Protein AF-A0A090RV04-F1 (afdb_monomer_lite)

Organism: NCBI:txid990268

Sequen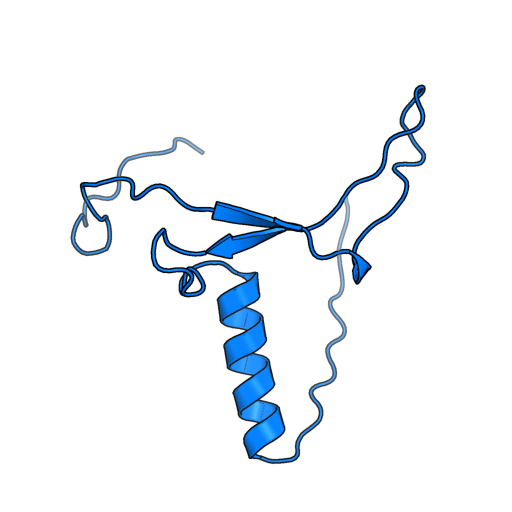ce (84 aa):
MTGDWPDDESMIDLTEKDMTLEPDQNTIRFVPWTKEPTAQVIHDCYTVEGNPVDISPRAVLRRVLSLYEKEGWHPVVAPELEFS

pLDDT: mean 88.47, std 14.73, range [32.44, 98.44]

Radius of gyration: 17.63 Å; chains: 1; bounding box: 42×32×40 Å

Secondary structure (DSSP, 8-state):
---PPPS-GGG--SS---EEEEE-GGG-EE-TT-SS--EE--EEEEETTS-B-TTSHHHHHHHHHHHHHHTT------------

Foldseek 3Di:
DDPDDDPDCVPPDPDPFDKDWAWDPVQWDFDVPDPDTDIDTHTFIAGPVRHGPCPPPVNVVVVVCVVCVVVVHDDDDDDDDDDD

Structure (mmCIF, N/CA/C/O backbone):
data_AF-A0A090RV04-F1
#
_entry.id   AF-A0A090RV04-F1
#
loop_
_atom_site.group_PDB
_atom_site.id
_atom_site.type_symbol
_atom_site.label_atom_id
_atom_site.label_alt_id
_atom_site.label_comp_id
_atom_site.label_asym_id
_atom_site.label_entity_id
_atom_site.label_seq_id
_atom_site.pdbx_PDB_ins_code
_atom_site.Cartn_x
_atom_site.Cartn_y
_atom_site.Cartn_z
_atom_site.occupancy
_atom_site.B_iso_or_equiv
_atom_site.auth_seq_id
_atom_site.auth_comp_id
_atom_site.auth_asym_id
_atom_site.auth_atom_id
_atom_site.pdbx_PDB_model_num
ATOM 1 N N . MET A 1 1 ? 16.817 -3.007 18.599 1.00 32.44 1 MET A N 1
ATOM 2 C CA . MET A 1 1 ? 17.288 -2.797 17.218 1.00 32.44 1 MET A CA 1
ATOM 3 C C . MET A 1 1 ? 17.761 -1.365 17.127 1.00 32.44 1 MET A C 1
ATOM 5 O O . MET A 1 1 ? 16.936 -0.467 17.207 1.00 32.44 1 MET A O 1
ATOM 9 N N . THR A 1 2 ? 19.070 -1.153 17.115 1.00 40.50 2 THR A N 1
ATOM 10 C CA . THR A 1 2 ? 19.680 0.158 16.878 1.00 40.50 2 THR A CA 1
ATOM 11 C C . THR A 1 2 ? 19.641 0.422 15.377 1.00 40.50 2 THR A C 1
ATOM 13 O O . THR A 1 2 ? 20.042 -0.439 14.600 1.00 40.50 2 THR A O 1
ATOM 16 N N . GLY A 1 3 ? 19.067 1.557 14.977 1.00 53.62 3 GLY A N 1
ATOM 17 C CA . GLY A 1 3 ? 19.058 2.014 13.589 1.00 53.62 3 GLY A CA 1
ATOM 18 C C . GLY A 1 3 ? 20.442 2.503 13.188 1.00 53.62 3 GLY A C 1
ATOM 19 O O . GLY A 1 3 ? 20.661 3.708 13.133 1.00 53.62 3 GLY A O 1
ATOM 20 N N . ASP A 1 4 ? 21.378 1.576 12.998 1.00 71.38 4 ASP A N 1
ATOM 21 C CA . ASP A 1 4 ? 22.684 1.907 12.438 1.00 71.38 4 ASP A CA 1
ATOM 22 C C . ASP A 1 4 ? 22.540 2.321 10.975 1.00 71.38 4 ASP A C 1
ATOM 24 O O . ASP A 1 4 ? 21.711 1.787 10.228 1.00 71.38 4 ASP A O 1
ATOM 28 N N . TRP A 1 5 ? 23.355 3.300 10.591 1.00 68.94 5 TRP A N 1
ATOM 29 C CA . TRP A 1 5 ? 23.445 3.771 9.219 1.00 68.94 5 TRP A CA 1
ATOM 30 C C . TRP A 1 5 ? 24.020 2.664 8.328 1.00 68.94 5 TRP A C 1
ATOM 32 O O . TRP A 1 5 ? 24.982 2.009 8.733 1.00 68.94 5 TRP A O 1
ATOM 42 N N . PRO A 1 6 ? 23.450 2.425 7.135 1.00 67.88 6 PRO A N 1
ATOM 43 C CA . PRO A 1 6 ? 24.024 1.470 6.199 1.00 67.88 6 PRO A CA 1
ATOM 44 C C . PRO A 1 6 ? 25.406 1.945 5.740 1.00 67.88 6 PRO A C 1
ATOM 46 O O . PRO A 1 6 ? 25.556 3.101 5.359 1.00 67.88 6 PRO A O 1
ATOM 49 N N . ASP A 1 7 ? 26.387 1.041 5.698 1.00 75.44 7 ASP A N 1
ATOM 50 C CA . ASP A 1 7 ? 27.702 1.319 5.093 1.00 75.44 7 ASP A CA 1
ATOM 51 C C . ASP A 1 7 ? 27.610 1.532 3.564 1.00 75.44 7 ASP A C 1
ATOM 53 O O . ASP A 1 7 ? 28.530 2.061 2.940 1.00 75.44 7 ASP A O 1
ATOM 57 N N . ASP A 1 8 ? 26.505 1.092 2.951 1.00 71.88 8 ASP A N 1
ATOM 58 C CA . ASP A 1 8 ? 26.228 1.219 1.522 1.00 71.88 8 ASP A CA 1
ATOM 59 C C . ASP A 1 8 ? 25.254 2.376 1.249 1.00 71.88 8 ASP A C 1
ATOM 61 O O . ASP A 1 8 ? 24.032 2.236 1.335 1.00 71.88 8 ASP A O 1
ATOM 65 N N . GLU A 1 9 ? 25.820 3.529 0.894 1.00 65.00 9 GLU A N 1
ATOM 66 C CA . GLU A 1 9 ? 25.073 4.736 0.528 1.00 65.00 9 GLU A CA 1
ATOM 67 C C . GLU A 1 9 ? 24.607 4.737 -0.940 1.00 65.00 9 GLU A C 1
ATOM 69 O O . GLU A 1 9 ? 23.923 5.664 -1.363 1.00 65.00 9 GLU A O 1
ATOM 74 N N . SER A 1 10 ? 24.928 3.713 -1.746 1.00 67.69 10 SER A N 1
ATOM 75 C CA . SER A 1 10 ? 24.606 3.711 -3.187 1.00 67.69 10 SER A CA 1
ATOM 76 C C . SER A 1 10 ? 23.101 3.684 -3.490 1.00 67.69 10 SER A C 1
ATOM 78 O O . SER A 1 10 ? 22.675 4.096 -4.570 1.00 67.69 10 SER A O 1
ATOM 80 N N . MET A 1 11 ? 22.303 3.224 -2.524 1.00 59.00 11 MET A N 1
ATOM 81 C CA . MET A 1 11 ? 20.836 3.187 -2.560 1.00 59.00 11 MET A CA 1
ATOM 82 C C . MET A 1 11 ? 20.192 4.344 -1.781 1.00 59.00 11 MET A C 1
ATOM 84 O O . MET A 1 11 ? 18.965 4.433 -1.728 1.00 59.00 11 MET A O 1
ATOM 88 N N . ILE A 1 12 ? 20.998 5.213 -1.164 1.00 60.06 12 ILE A N 1
ATOM 89 C CA . ILE A 1 12 ? 20.538 6.351 -0.372 1.00 60.06 12 ILE A CA 1
ATOM 90 C C . ILE A 1 12 ? 20.694 7.600 -1.237 1.00 60.06 12 ILE A C 1
ATOM 92 O O . ILE A 1 12 ? 21.801 8.049 -1.527 1.00 60.06 12 ILE A O 1
ATOM 96 N N . ASP A 1 13 ? 19.576 8.178 -1.667 1.00 60.94 13 ASP A N 1
ATOM 97 C CA . ASP A 1 13 ? 19.612 9.522 -2.232 1.00 60.94 13 ASP A CA 1
ATOM 98 C C . ASP A 1 13 ? 19.950 10.491 -1.087 1.00 60.94 13 ASP A C 1
ATOM 100 O O . ASP A 1 13 ? 19.155 10.669 -0.166 1.00 60.94 13 ASP A O 1
ATOM 104 N N . LEU A 1 14 ? 21.151 11.087 -1.116 1.00 55.56 14 LEU A N 1
ATOM 105 C CA . LEU A 1 14 ? 21.606 12.076 -0.122 1.00 55.56 14 LEU A CA 1
ATOM 106 C C . LEU A 1 14 ? 20.653 13.277 -0.023 1.00 55.56 14 LEU A C 1
ATOM 108 O O . LEU A 1 14 ? 20.689 14.026 0.954 1.00 55.56 14 LEU A O 1
ATOM 112 N N . THR A 1 15 ? 19.805 13.468 -1.036 1.00 60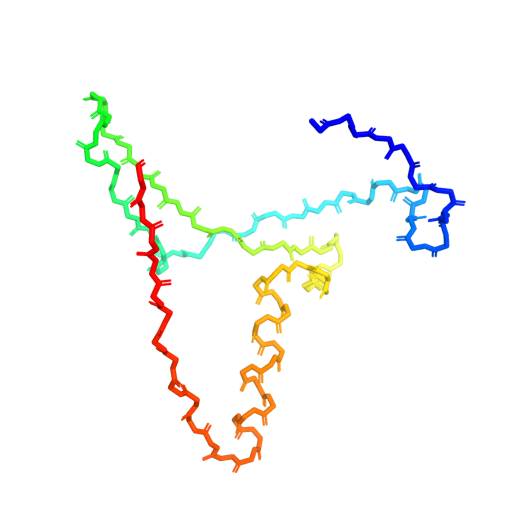.38 15 THR A N 1
ATOM 113 C CA . THR A 1 15 ? 18.629 14.319 -0.934 1.00 60.38 15 THR A CA 1
ATOM 114 C C . THR A 1 15 ? 17.430 13.471 -0.525 1.00 60.38 15 THR A C 1
ATOM 116 O O . THR A 1 15 ? 16.897 12.710 -1.330 1.00 60.38 15 THR A O 1
ATOM 119 N N . GLU A 1 16 ? 16.977 13.616 0.725 1.00 62.31 16 GLU A N 1
ATOM 120 C CA . GLU A 1 16 ? 15.628 13.194 1.115 1.00 62.31 16 GLU A CA 1
ATOM 121 C C . GLU A 1 16 ? 14.636 13.969 0.239 1.00 62.31 16 GLU A C 1
ATOM 123 O O . GLU A 1 16 ? 14.310 15.125 0.502 1.00 62.31 16 GLU A O 1
ATOM 128 N N . LYS A 1 17 ? 14.237 13.374 -0.887 1.00 72.38 17 LYS A N 1
ATOM 129 C CA . LYS A 1 17 ? 13.301 14.003 -1.813 1.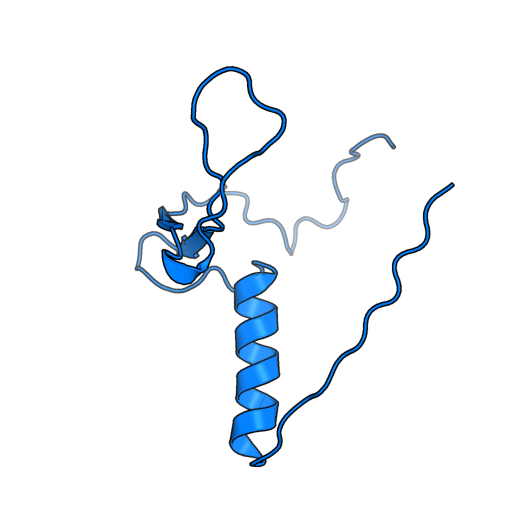00 72.38 17 LYS A CA 1
ATOM 130 C C . LYS A 1 17 ? 11.929 14.052 -1.164 1.00 72.38 17 LYS A C 1
ATOM 132 O O . LYS A 1 17 ? 11.374 13.016 -0.791 1.00 72.38 17 LYS A O 1
ATOM 137 N N . ASP A 1 18 ? 11.381 15.259 -1.084 1.00 83.50 18 ASP A N 1
ATOM 138 C CA . ASP A 1 18 ? 9.999 15.471 -0.678 1.00 83.50 18 ASP A CA 1
ATOM 139 C C . ASP A 1 18 ? 9.054 14.613 -1.529 1.00 83.50 18 ASP A C 1
ATOM 141 O O . ASP A 1 18 ? 9.247 14.419 -2.735 1.00 83.50 18 ASP A O 1
ATOM 145 N N . MET A 1 19 ? 8.002 14.112 -0.888 1.00 89.94 19 MET A N 1
ATOM 146 C CA . MET A 1 19 ? 6.974 13.302 -1.528 1.00 89.94 19 MET A CA 1
ATOM 147 C C . MET A 1 19 ? 5.587 13.850 -1.211 1.00 89.94 19 MET A C 1
ATOM 149 O O . MET A 1 19 ? 5.332 14.364 -0.121 1.00 89.94 19 MET A O 1
ATOM 153 N N . THR A 1 20 ? 4.672 13.701 -2.161 1.00 94.50 20 THR A N 1
ATOM 154 C CA . THR A 1 20 ? 3.251 13.980 -1.955 1.00 94.50 20 THR A CA 1
ATOM 155 C C . THR A 1 20 ? 2.546 12.697 -1.534 1.00 94.50 20 THR A C 1
ATOM 157 O O . THR A 1 20 ? 2.761 11.640 -2.128 1.00 94.50 20 THR A O 1
ATOM 160 N N . LEU A 1 21 ? 1.703 12.784 -0.505 1.00 95.44 21 LEU A N 1
ATOM 161 C CA . LEU A 1 21 ? 0.875 11.673 -0.043 1.00 95.44 21 LEU A CA 1
ATOM 162 C C . LEU A 1 21 ? -0.553 11.861 -0.546 1.00 95.44 21 LEU A C 1
ATOM 164 O O . LEU A 1 21 ? -1.222 12.820 -0.163 1.00 95.44 21 LEU A O 1
ATOM 168 N N . GLU A 1 22 ? -1.038 10.928 -1.358 1.00 96.19 22 GLU A N 1
ATOM 169 C CA . GLU A 1 22 ? -2.411 10.959 -1.860 1.00 96.19 22 GLU A CA 1
ATOM 170 C C . GLU A 1 22 ? -3.276 9.903 -1.157 1.00 96.19 22 GLU A C 1
ATOM 172 O O . GLU A 1 22 ? -2.942 8.715 -1.199 1.00 96.19 22 GLU A O 1
ATOM 177 N N . PRO A 1 23 ? -4.386 10.291 -0.502 1.00 97.38 23 PRO A N 1
ATOM 178 C CA . PRO A 1 23 ? -5.253 9.350 0.199 1.00 97.38 23 PRO A CA 1
ATOM 179 C C . PRO A 1 23 ? -6.083 8.497 -0.770 1.00 97.38 23 PRO A C 1
ATOM 181 O O . PRO A 1 23 ? -6.826 9.016 -1.603 1.00 97.38 23 PRO A O 1
ATOM 184 N N . ASP A 1 24 ? -6.057 7.175 -0.588 1.00 97.44 24 ASP A N 1
ATOM 185 C CA . ASP A 1 24 ? -6.944 6.246 -1.292 1.00 97.44 24 ASP A CA 1
ATOM 186 C C . ASP A 1 24 ? -8.292 6.160 -0.564 1.00 97.44 24 ASP A C 1
ATOM 188 O O . ASP A 1 24 ? -8.446 5.447 0.435 1.00 97.44 24 ASP A O 1
ATOM 192 N N . GLN A 1 25 ? -9.291 6.877 -1.081 1.00 97.44 25 GLN A N 1
ATOM 193 C CA . GLN A 1 25 ? -10.627 6.987 -0.482 1.00 97.44 25 GLN A CA 1
ATOM 194 C C . GLN A 1 25 ? -11.313 5.626 -0.258 1.00 97.44 25 GLN A C 1
ATOM 196 O O . GLN A 1 25 ? -12.104 5.481 0.674 1.00 97.44 25 GLN A O 1
ATOM 201 N N . ASN A 1 26 ? -10.972 4.595 -1.040 1.00 97.81 26 ASN A N 1
ATOM 202 C CA . ASN A 1 26 ? -11.551 3.254 -0.887 1.00 97.81 26 ASN A CA 1
ATOM 203 C C . ASN A 1 26 ? -11.064 2.537 0.384 1.00 97.81 26 ASN A C 1
ATOM 205 O O . ASN A 1 26 ? -11.661 1.553 0.840 1.00 97.81 26 ASN A O 1
ATOM 209 N N . THR A 1 27 ? -9.972 3.022 0.974 1.00 97.62 27 THR A N 1
ATOM 210 C CA . THR A 1 27 ? -9.331 2.436 2.157 1.00 97.62 27 THR A CA 1
ATOM 211 C C . THR A 1 27 ? -9.778 3.074 3.468 1.00 97.62 27 THR A C 1
ATOM 213 O O . THR A 1 27 ? -9.338 2.630 4.524 1.00 97.62 27 THR A O 1
ATOM 216 N N . ILE A 1 28 ? -10.674 4.068 3.429 1.00 97.94 28 ILE A N 1
ATOM 217 C CA . ILE A 1 28 ? -11.177 4.739 4.632 1.00 97.94 28 ILE A CA 1
ATOM 218 C C . ILE A 1 28 ? -11.860 3.725 5.555 1.00 97.94 28 ILE A C 1
ATOM 220 O O . ILE A 1 28 ? -12.791 3.026 5.147 1.00 97.94 28 ILE A O 1
ATOM 224 N N . ARG A 1 29 ? -11.420 3.646 6.811 1.00 97.69 29 ARG A N 1
ATOM 225 C CA . ARG A 1 29 ? -12.029 2.811 7.858 1.00 97.69 29 ARG A CA 1
ATOM 226 C C . ARG A 1 29 ? -12.140 3.609 9.152 1.00 97.69 29 ARG A C 1
ATOM 228 O O . ARG A 1 29 ? -11.197 4.300 9.520 1.00 97.69 29 ARG A O 1
ATOM 235 N N . PHE A 1 30 ? -13.265 3.500 9.858 1.00 97.50 30 PHE A N 1
ATOM 236 C CA . PHE A 1 30 ? -13.371 4.038 11.217 1.00 97.50 30 PHE A CA 1
ATOM 237 C C . PH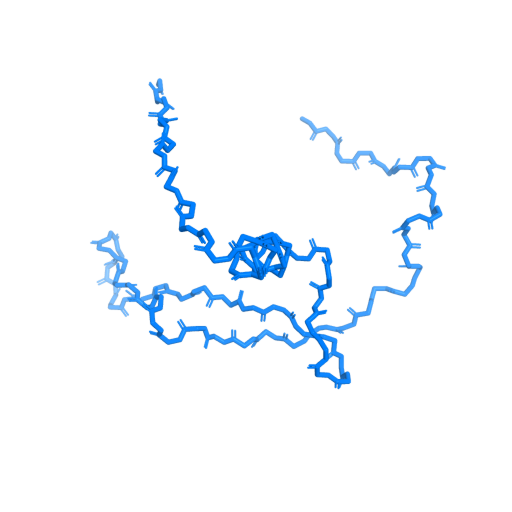E A 1 30 ? -12.386 3.331 12.148 1.00 97.50 30 PHE A C 1
ATOM 239 O O . PHE A 1 30 ? -12.146 2.134 11.998 1.00 97.50 30 PHE A O 1
ATOM 246 N N . VAL A 1 31 ? -11.847 4.069 13.115 1.00 97.31 31 VAL A N 1
ATOM 247 C CA . VAL A 1 31 ? -10.962 3.540 14.153 1.00 97.31 31 VAL A CA 1
ATOM 248 C C . VAL A 1 31 ? -11.811 3.283 15.405 1.00 97.31 31 VAL A C 1
ATOM 250 O O . VAL A 1 31 ? -12.101 4.219 16.146 1.00 97.31 31 VAL A O 1
ATOM 253 N N . PRO A 1 32 ? -12.271 2.043 15.659 1.00 95.50 32 PRO A N 1
ATOM 254 C CA . PRO A 1 32 ? -13.341 1.793 16.629 1.00 95.50 32 PRO A CA 1
ATOM 255 C C . PRO A 1 32 ? -12.915 1.966 18.093 1.00 95.50 32 PRO A C 1
ATOM 257 O O . PRO A 1 32 ? -13.762 1.983 18.979 1.00 95.50 32 PRO A O 1
ATOM 260 N N . TRP A 1 33 ? -11.614 2.082 18.361 1.00 93.94 33 TRP A N 1
ATOM 261 C CA . TRP A 1 33 ? -11.066 2.238 19.709 1.00 93.94 33 TRP A CA 1
ATOM 262 C C . TRP A 1 33 ? -10.757 3.695 20.093 1.00 93.94 33 TRP A C 1
ATOM 264 O O . TRP A 1 33 ? -10.262 3.932 21.196 1.00 93.94 33 TRP A O 1
ATOM 274 N N . THR A 1 34 ? -11.026 4.685 19.233 1.00 96.19 34 THR A N 1
ATOM 275 C CA . THR A 1 34 ? -10.838 6.106 19.577 1.00 96.19 34 THR A CA 1
ATOM 276 C C . THR A 1 34 ? -12.083 6.688 20.244 1.00 96.19 34 THR A C 1
ATOM 278 O O . THR A 1 34 ? -13.207 6.374 19.866 1.00 96.19 34 THR A O 1
ATOM 281 N N . LYS A 1 35 ? -11.890 7.568 21.238 1.00 94.69 35 LYS A N 1
ATOM 282 C CA . LYS A 1 35 ? -13.001 8.267 21.915 1.00 94.69 35 LYS A CA 1
ATOM 283 C C . LYS A 1 35 ? -13.703 9.264 20.991 1.00 94.69 35 LYS A C 1
ATOM 285 O O . LYS A 1 35 ? -14.926 9.326 20.979 1.00 94.69 35 LYS A O 1
ATOM 290 N N . GLU A 1 36 ? -12.920 10.015 20.222 1.00 97.38 36 GLU A N 1
ATOM 291 C CA . GLU A 1 36 ? -13.428 10.933 19.203 1.00 97.38 36 GLU A CA 1
ATOM 292 C C . GLU A 1 36 ? -13.635 10.195 17.872 1.00 97.38 36 GLU A C 1
ATOM 294 O O . GLU A 1 36 ? -12.846 9.288 17.562 1.00 97.38 36 GLU A O 1
ATOM 299 N N . PRO A 1 37 ? -14.634 10.580 17.052 1.00 95.69 37 PRO A N 1
ATOM 300 C CA . PRO A 1 37 ? -14.832 10.007 15.724 1.00 95.69 37 PRO A CA 1
ATOM 301 C C . PRO A 1 37 ? -13.581 10.175 14.848 1.00 95.69 37 PRO A C 1
ATOM 303 O O . PRO A 1 37 ? -13.294 11.261 14.351 1.00 95.69 37 PRO A O 1
ATOM 306 N N . THR A 1 38 ? -12.836 9.083 14.659 1.00 97.75 38 THR A N 1
ATOM 307 C CA . THR A 1 38 ? -11.594 9.053 13.875 1.00 97.75 38 THR A CA 1
ATOM 308 C C . THR A 1 38 ? -11.695 8.001 12.778 1.00 97.75 38 THR A C 1
ATOM 310 O O . THR A 1 38 ? -12.258 6.922 12.981 1.00 97.75 38 THR A O 1
ATOM 313 N N . ALA A 1 39 ? -11.120 8.297 11.615 1.00 97.31 39 ALA A N 1
ATOM 314 C CA . ALA A 1 39 ? -10.933 7.334 10.540 1.00 97.31 39 ALA A CA 1
ATOM 315 C C . ALA A 1 39 ? -9.454 7.255 10.144 1.00 97.31 39 ALA A C 1
ATOM 317 O O . ALA A 1 39 ? -8.723 8.238 10.239 1.00 97.31 39 ALA A O 1
ATOM 318 N N . GLN A 1 40 ? -9.033 6.078 9.690 1.00 97.6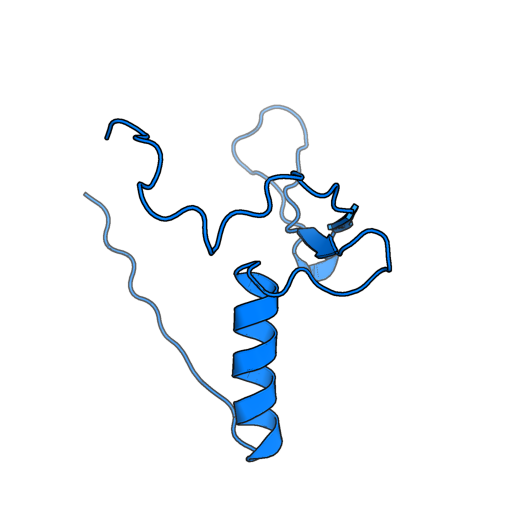9 40 GLN A N 1
ATOM 319 C CA . GLN A 1 40 ? -7.741 5.849 9.057 1.00 97.69 40 GLN A CA 1
ATOM 320 C C . GLN A 1 40 ? -7.921 5.714 7.544 1.00 97.69 40 GLN A C 1
ATOM 322 O O . GLN A 1 40 ? -8.924 5.167 7.079 1.00 97.69 40 GLN A O 1
ATOM 327 N N . VAL A 1 41 ? -6.936 6.188 6.785 1.00 98.00 41 VAL A N 1
ATOM 328 C CA . VAL A 1 41 ? -6.881 6.081 5.325 1.00 98.00 41 VAL A CA 1
ATOM 329 C C . VAL A 1 41 ? -5.446 5.791 4.901 1.00 98.00 41 VAL A C 1
ATOM 331 O O . VAL A 1 41 ? -4.495 6.363 5.437 1.00 98.00 41 VAL A O 1
ATOM 334 N N . ILE A 1 42 ? -5.287 4.862 3.967 1.00 97.81 42 ILE A N 1
ATOM 335 C CA . ILE A 1 42 ? -3.990 4.529 3.391 1.00 97.81 42 ILE A CA 1
ATOM 336 C C . ILE A 1 42 ? -3.664 5.567 2.317 1.00 97.81 42 ILE A C 1
ATOM 338 O O . ILE A 1 42 ? -4.531 5.924 1.521 1.00 97.81 42 ILE A O 1
ATOM 342 N N . HIS A 1 43 ? -2.415 6.023 2.288 1.00 97.50 43 HIS A N 1
ATOM 343 C CA . HIS A 1 43 ? -1.917 6.932 1.262 1.00 97.50 43 HIS A CA 1
ATOM 344 C C . HIS A 1 43 ? -0.959 6.203 0.320 1.00 97.50 43 HIS A C 1
ATOM 346 O O . HIS A 1 43 ? -0.225 5.308 0.744 1.00 97.50 43 HIS A O 1
ATOM 352 N N . ASP A 1 44 ? -0.971 6.601 -0.947 1.00 96.88 44 ASP A N 1
ATOM 353 C CA . ASP A 1 44 ? 0.068 6.273 -1.917 1.00 96.88 44 ASP A CA 1
ATOM 354 C C . ASP A 1 44 ? 1.059 7.453 -1.999 1.00 96.88 44 ASP A C 1
ATOM 356 O O . ASP A 1 44 ? 0.666 8.615 -1.874 1.00 96.88 44 ASP A O 1
ATOM 360 N N . CYS A 1 45 ? 2.352 7.154 -2.152 1.00 94.69 45 CYS A N 1
ATOM 361 C CA . CYS A 1 45 ? 3.411 8.165 -2.210 1.00 94.69 45 CYS A CA 1
ATOM 362 C C . CYS A 1 45 ? 3.767 8.486 -3.661 1.00 94.69 45 CYS A C 1
ATOM 364 O O . CYS A 1 45 ? 4.022 7.571 -4.450 1.00 94.69 45 CYS A O 1
ATOM 366 N N . TYR A 1 46 ? 3.877 9.772 -3.978 1.00 94.81 46 TYR A N 1
ATOM 367 C CA . TYR A 1 46 ? 4.273 10.270 -5.290 1.00 94.81 46 TYR A CA 1
ATOM 368 C C . TYR A 1 46 ? 5.461 11.225 -5.177 1.00 94.81 46 TYR A C 1
ATOM 370 O O . TYR A 1 46 ? 5.584 11.966 -4.202 1.00 94.81 46 TYR A O 1
ATOM 378 N N . THR A 1 47 ? 6.339 11.213 -6.177 1.00 92.50 47 THR A N 1
ATOM 379 C CA . THR A 1 47 ? 7.391 12.218 -6.339 1.00 92.50 47 THR A CA 1
ATOM 380 C C . THR A 1 47 ? 6.767 13.585 -6.621 1.00 92.50 47 THR A C 1
ATOM 382 O O . THR A 1 47 ? 5.583 13.689 -6.955 1.00 92.50 47 THR A O 1
ATOM 385 N N . VAL A 1 48 ? 7.559 14.652 -6.527 1.00 88.38 48 VAL A N 1
ATOM 386 C CA . VAL A 1 48 ? 7.097 16.015 -6.850 1.00 88.38 48 VAL A CA 1
ATOM 387 C C . VAL A 1 48 ? 6.635 16.164 -8.307 1.00 88.38 48 VAL A C 1
ATOM 389 O O . VAL A 1 48 ? 5.823 17.032 -8.614 1.00 88.38 48 VAL A O 1
ATOM 392 N N . GLU A 1 49 ? 7.097 15.291 -9.205 1.00 90.88 49 GLU A N 1
ATOM 393 C CA . GLU A 1 49 ? 6.659 15.204 -10.603 1.00 90.88 49 GLU A CA 1
ATOM 394 C C . GLU A 1 49 ? 5.363 14.394 -10.793 1.00 90.88 49 GLU A C 1
ATOM 396 O O . GLU A 1 49 ? 4.896 14.244 -11.921 1.00 90.88 49 GLU A O 1
ATOM 401 N N . GLY A 1 50 ? 4.783 13.853 -9.716 1.00 91.75 50 GLY A N 1
ATOM 402 C CA . GLY A 1 50 ? 3.549 13.066 -9.751 1.00 91.75 50 GLY A CA 1
ATOM 403 C C . GLY A 1 50 ? 3.737 11.602 -10.157 1.00 91.75 50 GLY A C 1
ATOM 404 O O . GLY A 1 50 ? 2.756 10.909 -10.422 1.00 91.75 50 GLY A O 1
ATOM 405 N N . ASN A 1 51 ? 4.974 11.098 -10.206 1.00 92.88 51 ASN A N 1
ATOM 406 C CA . ASN A 1 51 ? 5.227 9.676 -10.444 1.00 92.88 51 ASN A CA 1
ATOM 407 C C . ASN A 1 51 ? 5.110 8.894 -9.130 1.00 92.88 51 ASN A C 1
ATOM 409 O O . ASN A 1 51 ? 5.530 9.412 -8.099 1.00 92.88 51 ASN A O 1
ATOM 413 N N . PRO A 1 52 ? 4.605 7.649 -9.116 1.00 93.62 52 PRO A N 1
ATOM 414 C CA . PRO A 1 52 ? 4.629 6.837 -7.903 1.00 93.62 52 PRO A CA 1
ATOM 415 C C . PRO A 1 52 ? 6.060 6.666 -7.380 1.00 93.62 52 PRO A C 1
ATOM 417 O O . PRO A 1 52 ? 6.968 6.367 -8.156 1.00 93.62 52 PRO A O 1
ATOM 420 N N . VAL A 1 53 ? 6.253 6.786 -6.066 1.00 93.88 53 VAL A N 1
ATOM 421 C CA . VAL A 1 53 ? 7.515 6.403 -5.418 1.00 93.88 53 VAL A CA 1
ATOM 422 C C . VAL A 1 53 ? 7.663 4.889 -5.551 1.00 93.88 53 VAL A C 1
ATOM 424 O O . VAL A 1 53 ? 6.906 4.117 -4.957 1.00 93.88 53 VAL A O 1
ATOM 427 N N . ASP A 1 54 ? 8.620 4.459 -6.362 1.00 91.50 54 ASP A N 1
ATOM 428 C CA . ASP A 1 54 ? 8.756 3.093 -6.878 1.00 91.50 54 ASP A CA 1
ATOM 429 C C . ASP A 1 54 ? 9.176 2.050 -5.834 1.00 91.50 54 ASP A C 1
ATOM 431 O O . ASP A 1 54 ? 8.863 0.863 -5.995 1.00 91.50 54 ASP A O 1
ATOM 435 N N . ILE A 1 55 ? 9.835 2.501 -4.764 1.00 90.81 55 ILE A N 1
ATOM 436 C CA . ILE A 1 55 ? 10.187 1.707 -3.583 1.00 90.81 55 ILE A CA 1
ATOM 437 C C . ILE A 1 55 ? 9.060 1.636 -2.547 1.00 90.81 55 ILE A C 1
ATOM 439 O O . ILE A 1 55 ? 9.156 0.863 -1.593 1.00 90.81 55 ILE A O 1
ATOM 443 N N . SER A 1 56 ? 7.977 2.410 -2.705 1.00 93.81 56 SER A N 1
ATOM 444 C CA . SER A 1 56 ? 6.867 2.344 -1.755 1.00 93.81 56 SER A CA 1
ATOM 445 C C . SER A 1 56 ? 6.190 0.964 -1.840 1.00 93.81 56 SER A C 1
ATOM 447 O O . SER A 1 56 ? 5.901 0.484 -2.943 1.00 93.81 56 SER A O 1
ATOM 449 N N . PRO A 1 57 ? 5.892 0.296 -0.707 1.00 95.19 57 PRO A N 1
ATOM 450 C CA . PRO A 1 57 ? 5.373 -1.074 -0.723 1.00 95.19 57 PRO A CA 1
ATOM 451 C C . PRO A 1 57 ? 4.115 -1.252 -1.582 1.00 95.19 57 PRO A C 1
ATOM 453 O O . PRO A 1 57 ? 3.961 -2.259 -2.274 1.00 95.19 57 PRO A O 1
ATOM 456 N N . ARG A 1 58 ? 3.222 -0.254 -1.586 1.00 96.38 58 ARG A N 1
ATOM 457 C CA . ARG A 1 58 ? 2.003 -0.276 -2.404 1.00 96.38 58 ARG A CA 1
ATOM 458 C C . ARG A 1 58 ? 2.277 -0.067 -3.891 1.00 96.38 58 ARG A C 1
ATOM 460 O O . ARG A 1 58 ? 1.638 -0.747 -4.692 1.00 96.38 58 ARG A O 1
ATOM 467 N N . ALA A 1 59 ? 3.238 0.776 -4.281 1.00 96.25 59 ALA A N 1
ATOM 468 C CA . ALA A 1 59 ? 3.651 0.878 -5.684 1.00 96.25 59 ALA A CA 1
ATOM 469 C C . ALA A 1 59 ? 4.288 -0.431 -6.176 1.00 96.25 59 ALA A C 1
ATOM 471 O O . ALA A 1 59 ? 3.956 -0.906 -7.265 1.00 96.25 59 ALA A O 1
ATOM 472 N N . VAL A 1 60 ? 5.126 -1.067 -5.350 1.00 96.75 60 VAL A N 1
ATOM 473 C CA . VAL A 1 60 ? 5.698 -2.390 -5.646 1.00 96.75 60 VAL A CA 1
ATOM 474 C C . VAL A 1 60 ? 4.593 -3.432 -5.825 1.00 96.75 60 VAL A C 1
ATOM 476 O O . VAL A 1 60 ? 4.586 -4.143 -6.831 1.00 96.75 60 VAL A O 1
ATOM 479 N N . LEU A 1 61 ? 3.624 -3.499 -4.904 1.00 96.25 61 LEU A N 1
ATOM 480 C CA . LEU A 1 61 ? 2.498 -4.428 -5.005 1.00 96.25 61 LEU A CA 1
ATOM 481 C C . LEU A 1 61 ? 1.677 -4.189 -6.280 1.00 96.25 61 LEU A C 1
ATOM 483 O O . LEU A 1 61 ? 1.388 -5.142 -6.999 1.00 96.25 61 LEU A O 1
ATOM 487 N N . ARG A 1 62 ? 1.346 -2.934 -6.609 1.00 95.62 62 ARG A N 1
ATOM 488 C CA . ARG A 1 62 ? 0.629 -2.593 -7.852 1.00 95.62 62 ARG A CA 1
ATOM 489 C C . ARG A 1 62 ? 1.407 -3.032 -9.094 1.00 95.62 62 ARG A C 1
ATOM 491 O O . ARG A 1 62 ? 0.812 -3.600 -10.007 1.00 95.62 62 ARG A O 1
ATOM 498 N N . ARG A 1 63 ? 2.733 -2.841 -9.114 1.00 96.69 63 ARG A N 1
ATOM 499 C CA . ARG A 1 63 ? 3.597 -3.330 -10.199 1.00 96.69 63 ARG A CA 1
ATOM 500 C C . ARG A 1 63 ? 3.513 -4.849 -10.323 1.00 96.69 63 ARG A C 1
ATOM 502 O O . ARG A 1 63 ? 3.293 -5.331 -11.429 1.00 96.69 63 ARG A O 1
ATOM 509 N N . VAL A 1 64 ? 3.625 -5.591 -9.221 1.00 97.06 64 VAL A N 1
ATOM 510 C CA . VAL A 1 64 ? 3.497 -7.059 -9.221 1.00 97.06 64 VAL A CA 1
ATOM 511 C C . VAL A 1 64 ? 2.126 -7.496 -9.741 1.00 97.06 64 VAL A C 1
ATOM 513 O O . VAL A 1 64 ? 2.064 -8.334 -10.634 1.00 97.06 64 VAL A O 1
ATOM 516 N N . LEU A 1 65 ? 1.033 -6.893 -9.264 1.00 97.00 65 LEU A N 1
ATOM 517 C CA . LEU A 1 65 ? -0.321 -7.201 -9.741 1.00 97.00 65 LEU A CA 1
ATOM 518 C C . LEU A 1 65 ? -0.486 -6.922 -11.244 1.00 97.00 65 LEU A C 1
ATOM 520 O O . LEU A 1 65 ? -1.066 -7.746 -11.946 1.00 97.00 65 LEU A O 1
ATOM 524 N N . SER A 1 66 ? 0.096 -5.833 -11.760 1.00 97.50 66 SER A N 1
ATOM 525 C CA . SER A 1 66 ? 0.076 -5.533 -13.201 1.00 97.50 66 SER A CA 1
ATOM 526 C C . SER A 1 66 ? 0.792 -6.590 -14.052 1.00 97.50 66 SER A C 1
ATOM 528 O O . SER A 1 66 ? 0.467 -6.758 -15.224 1.00 97.50 66 SER A O 1
ATOM 530 N N . LEU A 1 67 ? 1.769 -7.314 -13.485 1.00 98.12 67 LEU A N 1
ATOM 531 C CA . LEU A 1 67 ? 2.442 -8.414 -14.181 1.00 98.12 67 LEU A CA 1
ATOM 532 C C . LEU A 1 67 ? 1.518 -9.628 -14.313 1.00 98.12 67 LEU A C 1
ATOM 534 O O . LEU A 1 67 ? 1.462 -10.216 -15.385 1.00 98.12 67 LEU A O 1
ATOM 538 N N . TYR A 1 68 ? 0.752 -9.961 -13.269 1.00 98.31 68 TYR A N 1
ATOM 539 C CA . TYR A 1 68 ? -0.270 -11.009 -13.358 1.00 98.31 68 TYR A CA 1
ATOM 540 C C . TYR A 1 68 ? -1.364 -10.647 -14.366 1.00 98.31 68 TYR A C 1
ATOM 542 O O . TYR A 1 68 ? -1.743 -11.479 -15.185 1.00 98.31 68 TYR A O 1
ATOM 550 N N . GLU A 1 69 ? -1.836 -9.398 -14.348 1.00 98.06 69 GLU A N 1
ATOM 551 C CA . GLU A 1 69 ? -2.872 -8.925 -15.272 1.00 98.06 69 GLU A CA 1
ATOM 552 C C . GLU A 1 69 ? -2.435 -9.029 -16.742 1.00 98.06 69 GLU A C 1
ATOM 554 O O . GLU A 1 69 ? -3.227 -9.444 -17.585 1.00 98.06 69 GLU A O 1
ATOM 559 N N . LYS A 1 70 ? -1.164 -8.733 -17.051 1.00 98.44 70 LYS A N 1
ATOM 560 C CA . LYS A 1 70 ? -0.600 -8.883 -18.407 1.00 98.44 70 LYS A CA 1
ATOM 561 C C . LYS A 1 70 ? -0.634 -10.321 -18.924 1.00 98.44 70 LYS A C 1
ATOM 563 O O . LYS A 1 70 ? -0.803 -10.518 -20.123 1.00 98.44 70 LYS A O 1
ATOM 568 N N . GLU A 1 71 ? -0.520 -11.301 -18.032 1.00 98.12 71 GLU A N 1
ATOM 569 C CA . GLU A 1 71 ? -0.652 -12.729 -18.352 1.00 98.12 71 GLU A CA 1
ATOM 570 C C . GLU A 1 71 ? -2.120 -13.206 -18.336 1.00 98.12 71 GLU A C 1
ATOM 572 O O . GLU A 1 71 ? -2.410 -14.376 -18.587 1.00 98.12 71 GLU A O 1
ATOM 577 N N . GLY A 1 72 ? -3.072 -12.314 -18.031 1.00 98.38 72 GLY A N 1
ATOM 578 C CA . GLY A 1 72 ? -4.484 -12.653 -17.854 1.00 98.38 72 GLY A CA 1
ATOM 579 C C . GLY A 1 72 ? -4.762 -13.455 -16.580 1.00 98.38 72 GLY A C 1
ATOM 580 O O . GLY A 1 72 ? -5.774 -14.152 -16.496 1.00 98.38 72 GLY A O 1
ATOM 581 N N . TRP A 1 73 ? -3.863 -13.403 -15.595 1.00 98.25 73 TRP A N 1
ATOM 582 C CA . TRP A 1 73 ? -3.963 -14.158 -14.348 1.00 98.25 73 TRP A CA 1
ATOM 583 C C . TRP A 1 73 ? -4.572 -13.328 -13.221 1.00 98.25 73 TRP A C 1
ATOM 585 O O . TRP A 1 73 ? -4.371 -12.119 -13.122 1.00 98.25 73 TRP A O 1
ATOM 595 N N . HIS A 1 74 ? -5.274 -14.012 -12.317 1.00 96.94 74 HIS A N 1
ATOM 596 C CA . HIS A 1 74 ? -5.825 -13.416 -11.105 1.00 96.94 74 HIS A CA 1
ATOM 597 C C . HIS A 1 74 ? -5.137 -14.011 -9.866 1.00 96.94 74 HIS A C 1
ATOM 599 O O . HIS A 1 74 ? -5.437 -15.151 -9.499 1.00 96.94 74 HIS A O 1
ATOM 605 N N . PRO A 1 75 ? -4.196 -13.289 -9.230 1.00 96.25 75 PRO A N 1
ATOM 606 C CA . PRO A 1 75 ? -3.468 -13.812 -8.082 1.00 96.25 75 PRO A CA 1
ATOM 607 C C . PRO A 1 75 ? -4.375 -13.869 -6.846 1.00 96.25 75 PRO A C 1
ATOM 609 O O . PRO A 1 75 ? -5.001 -12.877 -6.479 1.00 96.25 75 PRO A O 1
ATOM 612 N N . VAL A 1 76 ? -4.407 -15.022 -6.174 1.00 96.25 76 VAL A N 1
ATOM 613 C CA . VAL A 1 76 ? -5.124 -15.230 -4.905 1.00 96.25 76 VAL A CA 1
ATOM 614 C C . VAL A 1 76 ? -4.097 -15.442 -3.799 1.00 96.25 76 VAL A C 1
ATOM 616 O O . VAL A 1 76 ? -3.238 -16.314 -3.911 1.00 96.25 76 VAL A O 1
ATOM 619 N N . VAL A 1 77 ? -4.182 -14.645 -2.732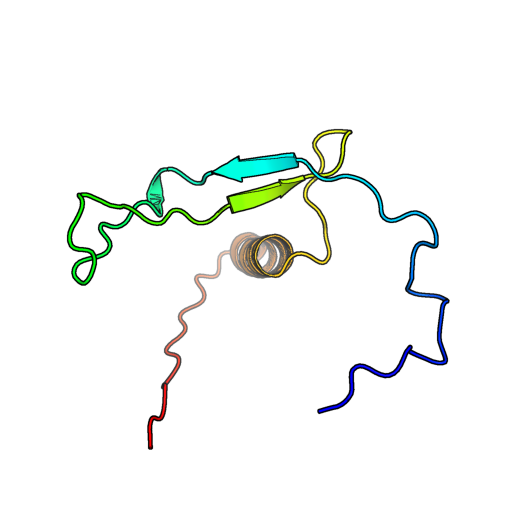 1.00 94.12 77 VAL A N 1
ATOM 620 C CA . VAL A 1 77 ? -3.285 -14.725 -1.570 1.00 94.12 77 VAL A CA 1
ATOM 621 C C . VAL A 1 77 ? -4.092 -14.910 -0.287 1.00 94.12 77 VAL A C 1
ATOM 623 O O . VAL A 1 77 ? -5.163 -14.325 -0.137 1.00 94.12 77 VAL A O 1
ATOM 626 N N . ALA A 1 78 ? -3.569 -15.711 0.639 1.00 96.38 78 ALA A N 1
ATOM 627 C CA . ALA A 1 78 ? -4.160 -15.960 1.953 1.00 96.38 78 ALA A CA 1
ATOM 628 C C . ALA A 1 78 ? -3.057 -15.874 3.023 1.00 96.38 78 ALA A C 1
ATOM 630 O O . ALA A 1 78 ? -2.471 -16.895 3.375 1.00 96.38 78 ALA A O 1
ATOM 631 N N . PRO A 1 79 ? -2.690 -14.658 3.471 1.00 93.31 79 PRO A N 1
ATOM 632 C CA . PRO A 1 79 ? -1.702 -14.503 4.529 1.00 93.31 79 PRO A CA 1
ATOM 633 C C . PRO A 1 79 ? -2.272 -14.991 5.867 1.00 93.31 79 PRO A C 1
ATOM 635 O O . PRO A 1 79 ? -3.381 -14.616 6.247 1.00 93.31 79 PRO A O 1
ATOM 638 N N . GLU A 1 80 ? -1.492 -15.788 6.592 1.00 96.06 80 GLU A N 1
ATOM 639 C CA . GLU A 1 80 ? -1.785 -16.195 7.967 1.00 96.06 80 GLU A CA 1
ATOM 640 C C . GLU A 1 80 ? -0.996 -15.297 8.928 1.00 96.06 80 GLU A C 1
ATOM 642 O O . GLU A 1 80 ? 0.207 -15.096 8.761 1.00 96.06 80 GLU A O 1
ATOM 647 N N . LEU A 1 81 ? -1.690 -14.702 9.901 1.00 94.56 81 LEU A N 1
ATOM 648 C CA . LEU A 1 81 ? -1.088 -13.843 10.919 1.00 94.56 81 LEU A CA 1
ATOM 649 C C . LEU A 1 81 ? -1.106 -14.575 12.260 1.00 94.56 81 LEU A C 1
ATOM 651 O O . LEU A 1 81 ? -2.174 -14.924 12.762 1.00 94.56 81 LEU A O 1
ATOM 655 N N . GLU A 1 82 ? 0.073 -14.777 12.838 1.00 92.81 82 GLU A N 1
ATOM 656 C CA . GLU A 1 82 ? 0.242 -15.361 14.167 1.00 92.81 82 GLU A CA 1
ATOM 657 C C . GLU A 1 82 ? 0.377 -14.257 15.226 1.00 92.81 82 GLU A C 1
ATOM 659 O O . GLU A 1 82 ? 1.011 -13.225 14.995 1.00 92.81 82 GLU A O 1
ATOM 664 N N . PHE A 1 83 ? -0.215 -14.479 16.402 1.00 90.56 83 PHE A N 1
ATOM 665 C CA . PHE A 1 83 ? -0.155 -13.570 17.550 1.00 90.56 83 PHE A CA 1
ATOM 666 C C . PHE A 1 83 ? 0.234 -14.365 18.809 1.00 90.56 83 PHE A C 1
ATOM 668 O O . PHE A 1 83 ? -0.128 -15.537 18.933 1.00 90.56 83 PHE A O 1
ATOM 675 N N . SER A 1 84 ? 0.974 -13.752 19.739 1.00 82.81 84 SER A N 1
ATOM 676 C CA . SER A 1 84 ? 1.411 -14.340 21.022 1.00 82.81 84 SER A CA 1
ATOM 677 C C . SER A 1 84 ? 1.253 -13.350 22.167 1.00 82.81 84 SER A C 1
ATOM 679 O O . SER A 1 84 ? 1.301 -12.130 21.889 1.00 82.81 84 SER A O 1
#

InterPro domains:
  IPR014746 Glutamine synthetase/guanido kinase, catalytic domain [SSF55931] (55-83)
  IPR036651 Glutamine synthetase, N-terminal domain superfamily [G3DSA:3.10.20.70] (5-55)
  IPR036651 Glutamine synthetase, N-terminal domain superfamily [SSF54368] (2-53)